Protein AF-A0AAV1KFM1-F1 (afdb_monomer_lite)

Sequence (78 aa):
MATQCAGCRQKITSREYLTCALCNKTYDIDCAVVSIQRYLNIMSPTRKKKWKCPACLSKAPKGNNSNKPVCSHENEEI

pLDDT: mean 83.63, std 15.88, range [47.97, 95.75]

Structure (mmCIF, N/CA/C/O backbone):
data_AF-A0AAV1KFM1-F1
#
_entry.id   AF-A0AAV1KFM1-F1
#
loop_
_atom_site.group_PDB
_atom_site.id
_atom_site.type_symbol
_atom_site.label_atom_id
_atom_site.label_alt_id
_atom_site.label_comp_id
_atom_site.label_asym_id
_atom_site.label_entity_id
_atom_site.label_seq_id
_atom_site.pdbx_PDB_ins_code
_atom_site.Cartn_x
_atom_site.Cartn_y
_atom_site.Cartn_z
_atom_site.occupancy
_atom_site.B_iso_or_equiv
_atom_site.auth_seq_id
_atom_site.auth_comp_id
_atom_site.auth_asym_id
_atom_site.auth_atom_id
_atom_site.pdbx_PDB_model_num
ATOM 1 N N . MET A 1 1 ? -15.104 7.719 5.266 1.00 51.91 1 MET A N 1
ATOM 2 C CA . MET A 1 1 ? -15.355 6.624 4.303 1.00 51.91 1 MET A CA 1
ATOM 3 C C . MET A 1 1 ? -14.430 5.465 4.622 1.00 51.91 1 MET A C 1
ATOM 5 O O . MET A 1 1 ? -13.278 5.705 4.951 1.00 51.91 1 MET A O 1
ATOM 9 N N . ALA A 1 2 ? -14.942 4.238 4.605 1.00 63.75 2 ALA A N 1
ATOM 10 C CA . ALA A 1 2 ? -14.158 3.037 4.863 1.00 63.75 2 ALA A CA 1
ATOM 11 C C . ALA A 1 2 ? -13.510 2.555 3.560 1.00 63.75 2 ALA A C 1
ATOM 13 O O . ALA A 1 2 ? -14.224 2.295 2.595 1.00 63.75 2 ALA A O 1
ATOM 14 N N . THR A 1 3 ? -12.186 2.433 3.520 1.00 85.94 3 THR A N 1
ATOM 15 C CA . THR A 1 3 ? -11.497 1.906 2.337 1.00 85.94 3 THR A CA 1
ATOM 16 C C . THR A 1 3 ? -11.556 0.383 2.362 1.00 85.94 3 THR A C 1
ATOM 18 O O . THR A 1 3 ? -11.185 -0.233 3.357 1.00 85.94 3 THR A O 1
ATOM 21 N N . GLN A 1 4 ? -12.036 -0.243 1.289 1.00 94.88 4 GLN A N 1
ATOM 22 C CA . GLN A 1 4 ? -12.089 -1.701 1.175 1.00 94.88 4 GLN A CA 1
ATOM 23 C C . GLN A 1 4 ? -10.824 -2.231 0.491 1.00 94.88 4 GLN A C 1
ATOM 25 O O . GLN A 1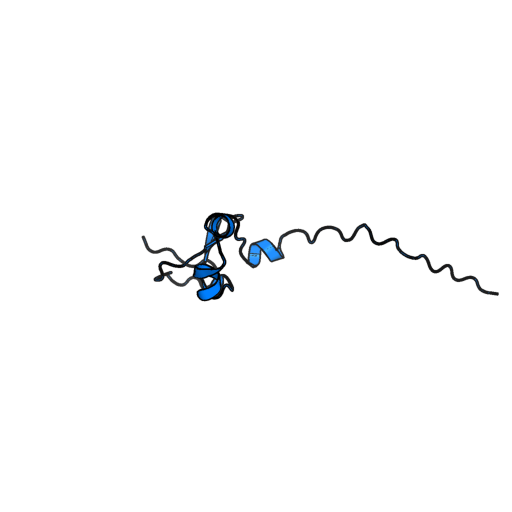 4 ? -10.390 -1.691 -0.528 1.00 94.88 4 GLN A O 1
ATOM 30 N N . CYS A 1 5 ? -10.247 -3.305 1.029 1.00 95.38 5 CYS A N 1
ATOM 31 C CA . CYS A 1 5 ? -9.109 -3.985 0.429 1.00 95.38 5 CYS A CA 1
ATOM 32 C C . CYS A 1 5 ? -9.542 -4.698 -0.856 1.00 95.38 5 CYS A C 1
ATOM 34 O O . CYS A 1 5 ? -10.457 -5.518 -0.851 1.00 95.38 5 CYS A O 1
ATOM 36 N N . ALA A 1 6 ? -8.856 -4.443 -1.965 1.00 94.81 6 ALA A N 1
ATOM 37 C CA . ALA A 1 6 ? -9.145 -5.098 -3.235 1.00 94.81 6 ALA A CA 1
ATOM 38 C C . ALA A 1 6 ? -8.718 -6.577 -3.291 1.00 94.81 6 ALA A C 1
ATOM 40 O O . ALA A 1 6 ? -9.167 -7.291 -4.185 1.00 94.81 6 ALA A O 1
ATOM 41 N N . GLY A 1 7 ? -7.856 -7.025 -2.369 1.00 92.19 7 GLY A N 1
ATOM 42 C CA . GLY A 1 7 ? -7.412 -8.418 -2.261 1.00 92.19 7 GLY A CA 1
ATOM 43 C C . GLY A 1 7 ? -8.439 -9.299 -1.550 1.00 92.19 7 GLY A C 1
ATOM 44 O O . GLY A 1 7 ? -9.039 -10.175 -2.167 1.00 92.19 7 GLY A O 1
ATOM 45 N N . CYS A 1 8 ? -8.677 -9.038 -0.263 1.00 94.19 8 CYS A N 1
ATOM 46 C CA . CYS A 1 8 ? -9.575 -9.844 0.572 1.00 94.19 8 CYS A CA 1
ATOM 47 C C . CYS A 1 8 ? -11.022 -9.328 0.638 1.00 94.19 8 CYS A C 1
ATOM 49 O O . CYS A 1 8 ? -11.867 -9.982 1.239 1.00 94.19 8 CYS A O 1
ATOM 51 N N . ARG A 1 9 ? -11.327 -8.162 0.045 1.00 94.62 9 ARG A N 1
ATOM 52 C CA . ARG A 1 9 ? -12.640 -7.481 0.115 1.00 94.62 9 ARG A CA 1
ATOM 53 C C . ARG A 1 9 ? -13.084 -7.093 1.527 1.00 94.62 9 ARG A C 1
ATOM 55 O O . ARG A 1 9 ? -14.204 -6.626 1.700 1.00 94.62 9 ARG A O 1
ATOM 62 N N . GLN A 1 10 ? -12.212 -7.225 2.522 1.00 94.06 10 GLN A N 1
ATOM 63 C CA . GLN A 1 10 ? -12.476 -6.752 3.874 1.00 94.06 10 GLN A CA 1
ATOM 64 C C . GLN A 1 10 ? -12.217 -5.249 3.978 1.00 94.06 10 GLN A C 1
ATOM 66 O O . GLN A 1 10 ? -11.489 -4.649 3.181 1.00 94.06 10 GLN A O 1
ATOM 71 N N . LYS A 1 11 ? -12.835 -4.630 4.978 1.00 94.50 11 LYS A N 1
ATOM 72 C CA . LYS A 1 11 ? -12.616 -3.226 5.312 1.00 94.50 11 LYS A CA 1
ATOM 73 C C . LYS A 1 11 ? -11.212 -3.045 5.890 1.00 94.50 11 LYS A C 1
ATOM 75 O O . LYS A 1 11 ? -10.849 -3.733 6.836 1.00 94.50 11 LYS A O 1
ATOM 80 N N . ILE A 1 12 ? -10.461 -2.087 5.355 1.00 93.12 12 ILE A N 1
ATOM 81 C CA . ILE A 1 12 ? -9.170 -1.675 5.903 1.00 93.12 12 ILE A CA 1
ATOM 82 C C . ILE A 1 12 ? -9.452 -0.808 7.129 1.00 93.12 12 ILE A C 1
ATOM 84 O O . ILE A 1 12 ? -10.053 0.266 7.026 1.00 93.12 12 ILE A O 1
ATOM 88 N N . THR A 1 13 ? -9.053 -1.301 8.296 1.00 90.06 13 THR A N 1
ATOM 89 C CA . THR A 1 13 ? -9.123 -0.572 9.570 1.00 90.06 13 THR A CA 1
ATOM 90 C C . THR A 1 13 ? -7.785 0.060 9.944 1.00 90.06 13 THR A C 1
ATOM 92 O O . THR A 1 13 ? -7.758 1.018 10.714 1.00 90.06 13 THR A O 1
ATOM 95 N N . SER A 1 14 ? -6.692 -0.455 9.383 1.00 86.38 14 SER A N 1
ATOM 96 C CA . SER A 1 14 ? -5.324 -0.002 9.628 1.00 86.38 14 SER A CA 1
ATOM 97 C C . SER A 1 14 ? -4.996 1.275 8.849 1.00 86.38 14 SER A C 1
ATOM 99 O O . SER A 1 14 ? -5.578 1.561 7.799 1.00 86.38 14 SER A O 1
ATOM 101 N N . ARG A 1 15 ? -4.050 2.072 9.360 1.00 87.81 15 ARG A N 1
ATOM 102 C CA . ARG A 1 15 ? -3.556 3.276 8.659 1.00 87.81 15 ARG A CA 1
ATOM 103 C C . ARG A 1 15 ? -2.534 2.924 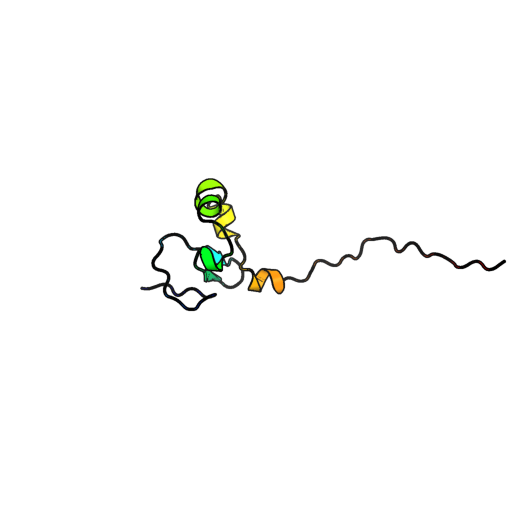7.583 1.00 87.81 15 ARG A C 1
ATOM 105 O O . ARG A 1 15 ? -2.266 3.715 6.682 1.00 87.81 15 ARG A O 1
ATOM 112 N N . GLU A 1 16 ? -1.959 1.744 7.697 1.00 91.62 16 GLU A N 1
ATOM 113 C CA . GLU A 1 16 ? -1.001 1.165 6.794 1.00 91.62 16 GLU A CA 1
ATOM 114 C C . GLU A 1 16 ? -1.755 0.432 5.694 1.00 91.62 16 GLU A C 1
ATOM 116 O O . GLU A 1 16 ? -2.466 -0.540 5.922 1.00 91.62 16 GLU A O 1
ATOM 121 N N . TYR A 1 17 ? -1.615 0.944 4.482 1.00 94.06 17 TYR A N 1
ATOM 122 C CA . TYR A 1 17 ? -2.158 0.351 3.275 1.00 94.06 17 TYR A CA 1
ATOM 123 C C . TYR A 1 17 ? -1.296 0.786 2.095 1.00 94.06 17 TYR A C 1
ATOM 125 O O . TYR A 1 17 ? -0.511 1.738 2.177 1.00 94.06 17 TYR A O 1
ATOM 133 N N . LEU A 1 18 ? -1.441 0.092 0.974 1.00 95.12 18 LEU A N 1
ATOM 134 C CA . LEU A 1 18 ? -0.758 0.434 -0.265 1.00 95.12 18 LEU A CA 1
ATOM 135 C C . LEU A 1 18 ? -1.761 0.572 -1.403 1.00 95.12 18 LEU A C 1
ATOM 137 O O . LEU A 1 18 ? -2.662 -0.248 -1.576 1.00 95.12 18 LEU A O 1
ATOM 141 N N . THR A 1 19 ? -1.574 1.610 -2.211 1.00 95.69 19 THR A N 1
ATOM 142 C CA . THR A 1 19 ? -2.350 1.829 -3.432 1.00 95.69 19 THR A CA 1
ATOM 143 C C . THR A 1 19 ? -1.504 1.423 -4.623 1.00 95.69 19 THR A C 1
ATOM 145 O O . THR A 1 19 ? -0.371 1.877 -4.777 1.00 95.69 19 THR A O 1
ATOM 148 N N . CYS A 1 20 ? -2.041 0.547 -5.467 1.00 95.75 20 CYS A N 1
ATOM 149 C CA . CYS A 1 20 ? -1.340 0.102 -6.662 1.00 95.75 20 CYS A CA 1
ATOM 150 C C . CYS A 1 20 ? -1.232 1.246 -7.673 1.00 95.75 20 CYS A C 1
ATOM 152 O O . CYS A 1 20 ? -2.250 1.755 -8.128 1.00 95.75 20 CYS A O 1
ATOM 154 N N . ALA A 1 21 ? -0.016 1.567 -8.109 1.00 95.56 21 ALA A N 1
ATOM 155 C CA . ALA A 1 21 ? 0.258 2.614 -9.092 1.00 95.56 21 ALA A CA 1
ATOM 156 C C . ALA A 1 21 ? -0.288 2.324 -10.505 1.00 95.56 21 ALA A C 1
ATOM 158 O O . ALA A 1 21 ? -0.247 3.196 -11.365 1.00 95.56 21 ALA A O 1
ATOM 159 N N . LEU A 1 22 ? -0.736 1.091 -10.775 1.00 94.81 22 LEU A N 1
ATOM 160 C CA . LEU A 1 22 ? -1.244 0.680 -12.089 1.00 94.81 22 LEU A CA 1
ATOM 161 C C . LEU A 1 22 ? -2.769 0.603 -12.143 1.00 94.81 22 LEU A C 1
ATOM 163 O O . LEU A 1 22 ? -3.371 1.102 -13.083 1.00 94.81 22 LEU A O 1
ATOM 167 N N . CYS A 1 23 ? -3.401 -0.043 -11.161 1.00 94.62 23 CYS A N 1
ATOM 168 C CA . CYS A 1 23 ? -4.860 -0.203 -11.143 1.00 94.62 23 CYS A CA 1
ATOM 169 C C . CYS A 1 23 ? -5.572 0.719 -10.150 1.00 94.62 23 CYS A C 1
ATOM 171 O O . CYS A 1 23 ? -6.791 0.631 -10.033 1.00 94.62 23 CYS A O 1
ATOM 173 N N . ASN A 1 24 ? -4.832 1.547 -9.406 1.00 94.75 24 ASN A N 1
ATOM 174 C CA . ASN A 1 24 ? -5.335 2.482 -8.392 1.00 94.75 24 ASN A CA 1
ATOM 175 C C . ASN A 1 24 ? -6.182 1.841 -7.278 1.00 94.75 24 ASN A C 1
ATOM 177 O O . ASN A 1 24 ? -6.840 2.536 -6.511 1.00 94.75 24 ASN A O 1
ATOM 181 N N . LYS A 1 25 ? -6.148 0.509 -7.156 1.00 95.06 25 LYS A N 1
ATOM 182 C CA . LYS A 1 25 ? -6.821 -0.233 -6.088 1.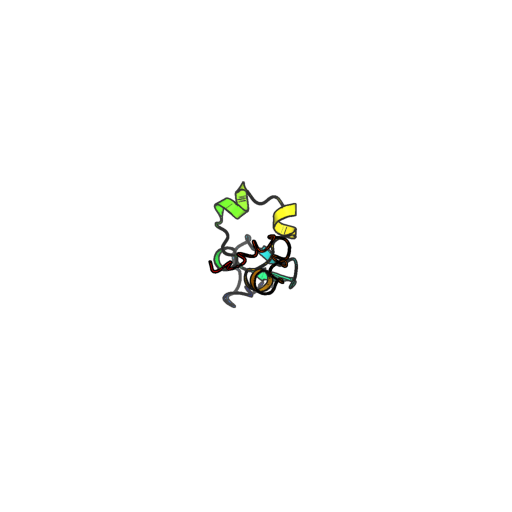00 95.06 25 LYS A CA 1
ATOM 183 C C . LYS A 1 25 ? -5.993 -0.204 -4.806 1.00 95.06 25 LYS A C 1
ATOM 185 O O . LYS A 1 25 ? -4.764 -0.318 -4.865 1.00 95.06 25 LYS A O 1
ATOM 190 N N . THR A 1 26 ? -6.676 -0.119 -3.669 1.00 95.25 26 THR A N 1
ATOM 191 C CA . THR A 1 26 ? -6.061 -0.127 -2.336 1.00 95.25 26 THR A CA 1
ATOM 192 C C . THR A 1 26 ? -6.017 -1.534 -1.757 1.00 95.25 26 THR A C 1
ATOM 194 O O . THR A 1 26 ? -6.959 -2.313 -1.912 1.00 95.25 26 THR A O 1
ATOM 197 N N . TYR A 1 27 ? -4.921 -1.857 -1.084 1.00 95.19 27 TYR A N 1
ATOM 198 C CA . TYR A 1 27 ? -4.677 -3.146 -0.458 1.00 95.19 27 TYR A CA 1
ATOM 199 C C . TYR A 1 27 ? -4.222 -2.930 0.977 1.00 95.19 27 TYR A C 1
ATOM 201 O O . TYR A 1 27 ? -3.400 -2.053 1.251 1.00 95.19 27 TYR A O 1
ATOM 209 N N . ASP A 1 28 ? -4.756 -3.756 1.868 1.00 94.44 28 ASP A N 1
ATOM 210 C CA . ASP A 1 28 ? -4.196 -3.932 3.201 1.00 94.44 28 ASP A CA 1
ATOM 211 C C . ASP A 1 28 ? -2.755 -4.471 3.107 1.00 94.44 28 ASP A C 1
ATOM 213 O O . ASP A 1 28 ? -2.396 -5.099 2.104 1.00 94.44 28 ASP A O 1
ATOM 217 N N . ILE A 1 29 ? -1.929 -4.221 4.124 1.00 93.75 29 ILE A N 1
ATOM 218 C CA . ILE A 1 29 ? -0.528 -4.661 4.174 1.00 93.75 29 ILE A CA 1
ATOM 219 C C . ILE A 1 29 ? -0.410 -6.182 4.032 1.00 93.75 29 ILE A C 1
ATOM 221 O O . ILE A 1 29 ? 0.422 -6.645 3.244 1.00 93.75 29 ILE A O 1
ATOM 225 N N . ASP A 1 30 ? -1.295 -6.945 4.679 1.00 91.38 30 ASP A N 1
ATOM 226 C CA . ASP A 1 30 ? -1.313 -8.408 4.576 1.00 91.38 30 ASP A CA 1
ATOM 227 C C . ASP A 1 30 ? -1.602 -8.865 3.137 1.00 91.38 30 ASP A C 1
ATOM 229 O O . ASP A 1 30 ? -0.911 -9.717 2.575 1.00 91.38 30 ASP A O 1
ATOM 233 N N . CYS A 1 31 ? -2.563 -8.217 2.472 1.00 93.88 31 CYS A N 1
ATOM 234 C CA . CYS A 1 31 ? -2.897 -8.498 1.070 1.00 93.88 31 CYS A CA 1
ATOM 235 C C . CYS A 1 31 ? -1.857 -7.969 0.071 1.00 93.88 31 CYS A C 1
ATOM 237 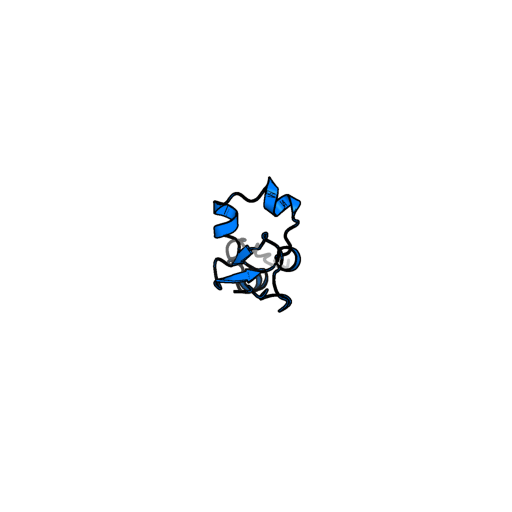O O . CYS A 1 31 ? -1.804 -8.425 -1.074 1.00 93.88 31 CYS A O 1
ATOM 239 N N . ALA A 1 32 ? -1.054 -6.985 0.470 1.00 92.56 32 ALA A N 1
ATOM 240 C CA . ALA A 1 32 ? 0.018 -6.433 -0.343 1.00 92.56 32 ALA A CA 1
ATOM 241 C C . ALA A 1 32 ? 1.270 -7.327 -0.358 1.00 92.56 32 ALA A C 1
ATOM 243 O O . ALA A 1 32 ? 2.175 -7.065 -1.154 1.00 92.56 32 ALA A O 1
ATOM 244 N N . VAL A 1 33 ? 1.318 -8.376 0.478 1.00 90.38 33 VAL A N 1
ATOM 245 C CA . VAL A 1 33 ? 2.475 -9.275 0.652 1.00 90.38 33 VAL A CA 1
ATOM 246 C C . VAL A 1 33 ? 3.731 -8.486 1.056 1.00 90.38 33 VAL A C 1
ATOM 248 O O . VAL A 1 33 ? 4.849 -8.719 0.592 1.00 90.38 33 VAL A O 1
ATOM 251 N N . VAL A 1 34 ? 3.538 -7.482 1.911 1.00 91.44 34 VAL A N 1
ATOM 252 C CA . VAL A 1 34 ? 4.603 -6.651 2.475 1.00 91.44 34 VAL A CA 1
ATOM 253 C C . VAL A 1 34 ? 4.513 -6.789 3.984 1.00 91.44 34 VAL A C 1
ATOM 255 O O . VAL A 1 34 ? 3.449 -6.603 4.548 1.00 91.44 34 VAL A O 1
ATOM 258 N N . SER A 1 35 ? 5.614 -7.096 4.666 1.00 92.88 35 SER A N 1
ATOM 259 C CA . SER A 1 35 ? 5.603 -7.074 6.130 1.00 92.88 35 SER A CA 1
ATOM 260 C C . SER A 1 35 ? 5.501 -5.637 6.644 1.00 92.88 35 SER A C 1
ATOM 262 O O . SER A 1 35 ? 6.071 -4.713 6.054 1.00 92.88 35 SER A O 1
ATOM 264 N N . ILE A 1 36 ? 4.843 -5.442 7.789 1.00 92.06 36 ILE A N 1
ATOM 265 C CA . ILE A 1 36 ? 4.713 -4.118 8.416 1.00 92.06 36 ILE A CA 1
ATOM 266 C C . ILE A 1 36 ? 6.080 -3.446 8.638 1.00 92.06 36 ILE A C 1
ATOM 268 O O . ILE A 1 36 ? 6.259 -2.269 8.335 1.00 92.06 36 ILE A O 1
ATOM 272 N N . GLN A 1 37 ? 7.094 -4.225 9.030 1.00 93.81 37 GLN A N 1
ATOM 273 C CA . GLN A 1 37 ? 8.477 -3.763 9.192 1.00 93.81 37 GLN A CA 1
ATOM 274 C C . GLN A 1 37 ? 9.059 -3.211 7.884 1.00 93.81 37 GLN A C 1
ATOM 276 O O . GLN A 1 37 ? 9.695 -2.160 7.869 1.00 93.81 37 GLN A O 1
ATOM 281 N N . ARG A 1 38 ? 8.803 -3.876 6.751 1.00 92.69 38 ARG A N 1
ATOM 282 C CA . ARG A 1 38 ? 9.248 -3.400 5.436 1.00 92.69 38 ARG A CA 1
ATOM 283 C C . ARG A 1 38 ? 8.497 -2.137 5.015 1.00 92.69 38 ARG A C 1
ATOM 285 O O . ARG A 1 38 ? 9.107 -1.235 4.438 1.00 92.69 38 ARG A O 1
ATOM 292 N N . TYR A 1 39 ? 7.201 -2.055 5.312 1.00 93.38 39 TYR A N 1
ATOM 293 C CA . TYR A 1 39 ? 6.388 -0.872 5.033 1.00 93.38 39 TYR A CA 1
ATOM 294 C C . TYR A 1 39 ? 6.865 0.363 5.813 1.00 93.38 39 TYR A C 1
ATOM 296 O O . TYR A 1 39 ? 6.909 1.461 5.249 1.00 93.38 39 TYR A O 1
ATOM 304 N N . LEU A 1 40 ? 7.223 0.194 7.088 1.00 92.38 40 LEU A N 1
ATOM 305 C CA . LEU A 1 40 ? 7.650 1.287 7.962 1.00 92.38 40 LEU A CA 1
ATOM 306 C C . LEU A 1 40 ? 9.114 1.682 7.729 1.00 92.38 40 LEU A C 1
ATOM 308 O O . LEU A 1 40 ? 9.392 2.863 7.544 1.00 92.38 40 LEU A O 1
ATOM 312 N N . ASN A 1 41 ? 10.027 0.709 7.662 1.00 93.56 41 ASN A N 1
ATOM 313 C CA . ASN A 1 41 ? 11.467 0.983 7.731 1.00 93.56 41 ASN A CA 1
ATOM 314 C C . ASN A 1 41 ? 12.165 1.033 6.363 1.00 93.56 41 ASN A C 1
ATOM 316 O O . ASN A 1 41 ? 13.205 1.668 6.226 1.00 93.56 41 ASN A O 1
ATOM 320 N N . ILE A 1 42 ? 11.626 0.359 5.339 1.00 91.94 42 ILE A N 1
ATOM 321 C CA . ILE A 1 42 ? 12.332 0.163 4.056 1.00 91.94 42 ILE A CA 1
ATOM 322 C C . ILE A 1 42 ? 11.667 0.919 2.902 1.00 91.94 42 ILE A C 1
ATOM 324 O O . ILE A 1 42 ? 12.329 1.366 1.958 1.00 91.94 42 ILE A O 1
ATOM 328 N N . MET A 1 43 ? 10.340 1.041 2.923 1.00 92.62 43 MET A N 1
ATOM 329 C CA . 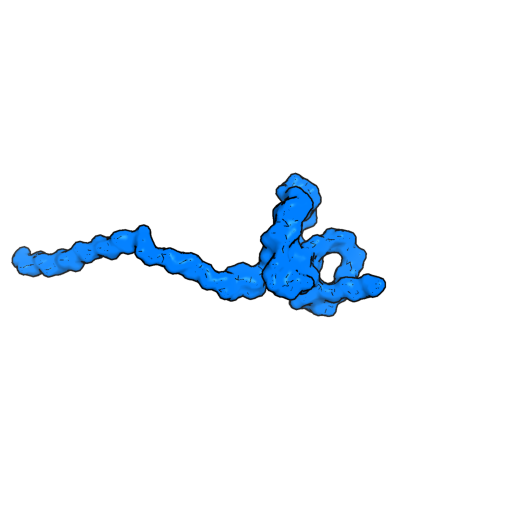MET A 1 43 ? 9.613 1.728 1.863 1.00 92.62 43 MET A CA 1
ATOM 330 C C . MET A 1 43 ? 9.585 3.237 2.099 1.00 92.62 43 MET A C 1
ATOM 332 O O . MET A 1 43 ? 8.781 3.750 2.871 1.00 92.62 43 MET A O 1
ATOM 336 N N . SER A 1 44 ? 10.400 3.970 1.342 1.00 94.00 44 SER A N 1
ATOM 337 C CA . SER A 1 44 ? 10.271 5.425 1.259 1.00 94.00 44 SER A CA 1
ATOM 338 C C . SER A 1 44 ? 8.926 5.834 0.630 1.00 94.00 44 SER A C 1
ATOM 340 O O . SER A 1 44 ? 8.340 5.054 -0.134 1.00 94.00 44 SER A O 1
ATOM 342 N N . PRO A 1 45 ? 8.435 7.065 0.868 1.00 92.62 45 PRO A N 1
ATOM 343 C CA . PRO A 1 45 ? 7.182 7.553 0.281 1.00 92.62 45 PRO A CA 1
ATOM 344 C C . PRO A 1 45 ? 7.127 7.387 -1.244 1.00 92.62 45 PRO A C 1
ATOM 346 O O . PRO A 1 45 ? 6.110 6.978 -1.803 1.00 92.62 45 PRO A O 1
ATOM 349 N N . THR A 1 46 ? 8.250 7.612 -1.928 1.00 94.06 46 THR A N 1
ATOM 350 C CA . THR A 1 46 ? 8.375 7.427 -3.380 1.00 94.06 46 THR A CA 1
ATOM 351 C C . THR A 1 46 ? 8.225 5.964 -3.795 1.00 94.06 46 THR A C 1
ATOM 353 O O . THR A 1 46 ? 7.601 5.675 -4.815 1.00 94.06 46 THR A O 1
ATOM 356 N N . ARG A 1 47 ? 8.760 5.020 -3.008 1.00 93.31 47 ARG A N 1
ATOM 357 C CA . ARG A 1 47 ? 8.590 3.580 -3.258 1.00 93.31 47 ARG A CA 1
ATOM 358 C C . ARG A 1 47 ? 7.150 3.137 -3.007 1.00 93.31 47 ARG A C 1
ATOM 360 O O . ARG A 1 47 ? 6.636 2.354 -3.797 1.00 93.31 47 ARG A O 1
ATOM 367 N N . LYS A 1 48 ? 6.485 3.678 -1.977 1.00 93.81 48 LYS A N 1
ATOM 368 C CA . LYS A 1 48 ? 5.054 3.429 -1.711 1.00 93.81 48 LYS A CA 1
ATOM 369 C C . LYS A 1 48 ? 4.188 3.875 -2.890 1.00 93.81 48 LYS A C 1
ATOM 371 O O . LYS A 1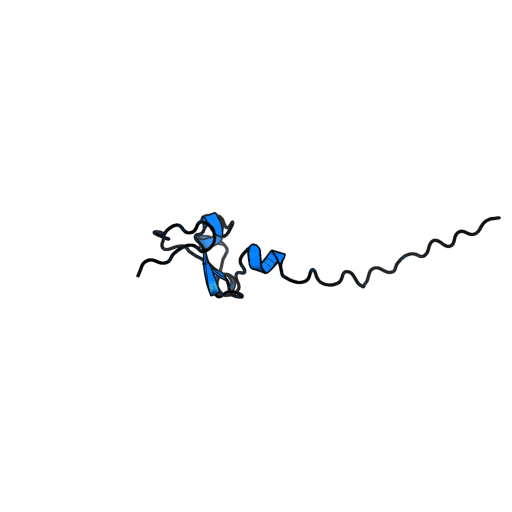 48 ? 3.383 3.090 -3.371 1.00 93.81 48 LYS A O 1
ATOM 376 N N . LYS A 1 49 ? 4.437 5.071 -3.437 1.00 93.25 49 LYS A N 1
ATOM 377 C CA . LYS A 1 49 ? 3.721 5.597 -4.618 1.00 93.25 49 LYS A CA 1
ATOM 378 C C . LYS A 1 49 ? 3.935 4.787 -5.900 1.00 93.25 49 LYS A C 1
ATOM 380 O O . LYS A 1 49 ? 3.085 4.820 -6.777 1.00 93.25 49 LYS A O 1
ATOM 385 N N . LYS A 1 50 ? 5.067 4.088 -6.032 1.00 94.94 50 LYS A N 1
ATOM 386 C CA . LYS A 1 50 ? 5.396 3.252 -7.201 1.00 94.94 50 LYS A CA 1
ATOM 387 C C . LYS A 1 50 ? 5.035 1.776 -7.008 1.00 94.94 50 LYS A C 1
ATOM 389 O O . LYS A 1 50 ? 5.303 0.972 -7.902 1.00 94.94 50 LYS A O 1
ATOM 394 N N . TRP A 1 51 ? 4.481 1.404 -5.854 1.00 95.25 51 TRP A N 1
ATOM 395 C CA . TRP A 1 51 ? 4.153 0.017 -5.554 1.00 95.25 51 TRP A CA 1
ATOM 396 C C . TRP A 1 51 ? 3.089 -0.515 -6.519 1.00 95.25 51 TRP A C 1
ATOM 398 O O . TRP A 1 51 ? 2.148 0.183 -6.894 1.00 95.25 51 TRP A O 1
ATOM 408 N N . LYS A 1 52 ? 3.251 -1.770 -6.937 1.00 95.62 52 LYS A N 1
ATOM 409 C CA . LYS A 1 52 ? 2.357 -2.463 -7.866 1.00 95.62 52 LYS A CA 1
ATOM 410 C C . LYS A 1 52 ? 1.827 -3.707 -7.169 1.00 95.62 52 LYS A C 1
ATOM 412 O O . LYS A 1 52 ? 2.610 -4.455 -6.591 1.00 95.62 52 LYS A O 1
ATOM 417 N N . CYS A 1 53 ? 0.519 -3.940 -7.240 1.00 94.62 53 CYS A N 1
ATOM 418 C CA . CYS A 1 53 ? -0.075 -5.118 -6.619 1.00 94.62 53 CYS A CA 1
ATOM 419 C C . CYS A 1 53 ? 0.332 -6.413 -7.346 1.00 94.62 53 CYS A C 1
ATOM 421 O O . CYS A 1 53 ? 0.617 -6.371 -8.551 1.00 94.62 53 CYS A O 1
ATOM 423 N N . PRO A 1 54 ? 0.290 -7.573 -6.663 1.00 91.25 54 PRO A N 1
ATOM 424 C CA . PRO A 1 54 ? 0.648 -8.863 -7.256 1.00 91.25 54 PRO A CA 1
ATOM 425 C C . PRO A 1 54 ? -0.122 -9.176 -8.544 1.00 91.25 54 PRO A C 1
ATOM 427 O O . PRO A 1 54 ? 0.459 -9.658 -9.509 1.00 91.25 54 PRO A O 1
ATOM 430 N N . ALA A 1 55 ? -1.408 -8.815 -8.603 1.00 91.06 55 ALA A N 1
ATOM 431 C CA . ALA A 1 55 ? -2.252 -9.026 -9.780 1.00 91.06 55 ALA A CA 1
ATOM 432 C C . ALA A 1 55 ? -1.854 -8.168 -10.994 1.00 91.06 55 ALA A C 1
ATOM 434 O O . ALA A 1 55 ? -2.092 -8.559 -12.132 1.00 91.06 55 ALA A O 1
ATOM 435 N N . CYS A 1 56 ? -1.283 -6.980 -10.777 1.00 92.38 56 CYS A N 1
ATOM 436 C CA . CYS A 1 56 ? -0.753 -6.161 -11.867 1.00 92.38 56 CYS A CA 1
ATOM 437 C C . CYS A 1 56 ? 0.651 -6.611 -12.270 1.00 92.38 56 CYS A C 1
ATOM 439 O O . CYS A 1 56 ? 0.982 -6.573 -13.449 1.00 92.38 56 CYS A O 1
ATOM 441 N N . LEU A 1 57 ? 1.465 -7.049 -11.306 1.00 89.50 57 LEU A N 1
ATOM 442 C CA . LEU A 1 57 ? 2.791 -7.603 -11.576 1.00 89.50 57 LEU A CA 1
ATOM 443 C C . LEU A 1 57 ? 2.712 -8.907 -12.375 1.00 89.50 57 LEU A C 1
ATOM 445 O O . LEU A 1 57 ? 3.498 -9.087 -13.296 1.00 89.50 57 LEU A O 1
ATOM 449 N N . SER A 1 58 ? 1.744 -9.779 -12.083 1.00 87.69 58 SER A N 1
ATOM 450 C CA . SER A 1 58 ? 1.559 -11.036 -12.819 1.00 87.69 58 SER A CA 1
ATOM 451 C C . SER A 1 58 ? 1.082 -10.838 -14.260 1.00 87.69 58 SER A C 1
ATOM 453 O O . SER A 1 58 ? 1.377 -11.667 -15.115 1.00 87.69 58 SER A O 1
ATOM 455 N N . LYS A 1 59 ? 0.366 -9.739 -14.531 1.00 84.81 59 LYS A N 1
ATOM 456 C CA . LYS A 1 59 ? -0.103 -9.350 -15.871 1.00 84.81 59 LYS A CA 1
ATOM 457 C C . LYS A 1 59 ? 0.918 -8.546 -16.666 1.00 84.81 59 LYS A C 1
ATOM 459 O O . LYS A 1 59 ? 0.710 -8.331 -17.857 1.00 84.81 59 LYS A O 1
ATOM 464 N N . ALA A 1 60 ? 1.973 -8.047 -16.022 1.00 78.31 60 ALA A N 1
ATOM 465 C CA . ALA A 1 60 ? 3.011 -7.328 -16.737 1.00 78.31 60 ALA A CA 1
ATOM 466 C C . ALA A 1 60 ? 3.664 -8.296 -17.740 1.00 78.31 60 ALA A C 1
ATOM 468 O O . ALA A 1 60 ? 3.999 -9.418 -17.346 1.00 78.31 60 ALA A O 1
ATOM 469 N N . PRO A 1 61 ? 3.838 -7.900 -19.015 1.00 72.06 61 PRO A N 1
ATOM 470 C CA . PRO A 1 61 ? 4.536 -8.735 -19.979 1.00 72.06 61 PRO A CA 1
ATOM 471 C C . PRO A 1 61 ? 5.912 -9.062 -19.401 1.00 72.06 61 PRO A C 1
ATOM 473 O O . PRO A 1 61 ? 6.674 -8.163 -19.033 1.00 72.06 61 PRO A O 1
ATOM 476 N N . LYS A 1 62 ? 6.198 -10.359 -19.248 1.00 66.69 62 LYS A N 1
ATOM 477 C CA . LYS A 1 62 ? 7.524 -10.828 -18.852 1.00 66.69 62 LYS A CA 1
ATOM 478 C C . LYS A 1 62 ? 8.450 -10.392 -19.977 1.00 66.69 62 LYS A C 1
ATOM 480 O O . LYS A 1 62 ? 8.333 -10.923 -21.077 1.00 66.69 62 LYS A O 1
ATOM 485 N N . GLY A 1 63 ? 9.256 -9.362 -19.716 1.00 58.22 63 GLY A N 1
ATOM 486 C CA . GLY A 1 63 ? 10.130 -8.752 -20.710 1.00 58.22 63 GLY A CA 1
ATOM 487 C C . GLY A 1 63 ? 10.841 -9.832 -21.512 1.00 58.22 63 GLY A C 1
ATOM 488 O O . GLY A 1 63 ? 11.385 -10.777 -20.938 1.00 58.22 63 GLY A O 1
ATOM 489 N N . ASN A 1 64 ? 10.729 -9.715 -22.829 1.00 47.97 64 ASN A N 1
ATOM 490 C CA . ASN A 1 64 ? 11.173 -10.691 -23.805 1.00 47.97 64 ASN A CA 1
ATOM 491 C C . ASN A 1 64 ? 12.602 -11.121 -23.459 1.00 47.97 64 ASN A C 1
ATOM 493 O O . ASN A 1 64 ? 13.511 -10.293 -23.434 1.00 47.97 64 ASN A O 1
ATOM 497 N N . ASN A 1 65 ? 12.820 -12.414 -23.219 1.00 52.72 65 ASN A N 1
ATOM 498 C CA . ASN A 1 65 ? 14.159 -12.978 -23.046 1.00 52.72 65 ASN A CA 1
ATOM 499 C C . ASN A 1 65 ? 14.876 -13.089 -24.414 1.00 52.72 65 ASN A C 1
ATOM 501 O O . ASN A 1 65 ? 15.513 -14.093 -24.707 1.00 52.72 65 ASN A O 1
ATOM 505 N N . SER A 1 66 ? 14.718 -12.088 -25.290 1.00 57.28 66 SER A N 1
ATOM 506 C CA . SER A 1 66 ? 15.135 -12.102 -26.702 1.00 57.28 66 SER A CA 1
ATOM 507 C C . SER A 1 66 ? 16.623 -11.815 -26.916 1.00 57.28 66 SER A C 1
ATOM 509 O O . SER A 1 66 ? 17.014 -11.479 -28.024 1.00 57.28 66 SER A O 1
ATOM 511 N N . ASN A 1 67 ? 17.469 -11.946 -25.893 1.00 57.09 67 ASN A N 1
ATOM 512 C CA . ASN A 1 67 ? 18.914 -11.803 -26.073 1.00 57.09 67 ASN A CA 1
ATOM 513 C C . ASN A 1 67 ? 19.705 -12.816 -25.243 1.00 57.09 67 ASN A C 1
ATOM 515 O O . ASN A 1 67 ? 20.609 -12.462 -24.489 1.00 57.09 67 ASN A O 1
ATOM 519 N N . LYS A 1 68 ? 19.356 -14.097 -25.376 1.00 57.72 68 LYS A N 1
ATOM 520 C CA . LYS A 1 68 ? 20.369 -15.145 -25.257 1.00 57.72 68 LYS A CA 1
ATOM 521 C C . LYS A 1 68 ? 20.675 -15.627 -26.673 1.00 57.72 68 LYS A C 1
ATOM 523 O O . LYS A 1 68 ? 19.727 -16.032 -27.347 1.00 57.72 68 LYS A O 1
ATOM 528 N N . PRO A 1 69 ? 21.931 -15.561 -27.147 1.00 59.12 69 PRO A N 1
ATOM 529 C CA . PRO A 1 69 ? 22.289 -16.243 -28.377 1.00 59.12 69 PRO A CA 1
ATOM 530 C C . PRO A 1 69 ? 21.972 -17.723 -28.168 1.00 59.12 69 PRO A C 1
ATOM 532 O O . PRO A 1 69 ? 22.413 -18.338 -27.196 1.00 59.12 69 PRO A O 1
ATOM 535 N N . VAL A 1 70 ? 21.117 -18.261 -29.030 1.00 62.31 70 VAL A N 1
ATOM 536 C CA . VAL A 1 70 ? 20.913 -19.699 -29.132 1.00 62.31 70 VAL A CA 1
ATOM 537 C C . VAL A 1 70 ? 22.247 -20.237 -29.631 1.00 62.31 70 VAL A C 1
ATOM 539 O O . VAL A 1 70 ? 22.629 -19.941 -30.758 1.00 62.31 70 VAL A O 1
ATOM 542 N N . CYS A 1 71 ? 22.997 -20.952 -28.792 1.00 54.31 71 CYS A N 1
ATOM 543 C CA . CYS A 1 71 ? 24.086 -21.775 -29.298 1.00 54.31 71 CYS A CA 1
ATOM 544 C C . CYS A 1 71 ? 23.435 -22.846 -30.175 1.00 54.31 71 CYS A C 1
ATOM 546 O O . CYS A 1 71 ? 22.860 -23.807 -29.665 1.00 54.31 71 CYS A O 1
ATOM 548 N N . SER A 1 72 ? 23.452 -22.636 -31.486 1.00 51.56 72 SER A N 1
ATOM 549 C CA . SER A 1 72 ? 23.214 -23.673 -32.476 1.00 51.56 72 SER A CA 1
ATOM 550 C C . SER A 1 72 ? 24.283 -24.746 -32.280 1.00 51.56 72 SER A C 1
ATOM 552 O O . SER A 1 72 ? 25.434 -24.566 -32.661 1.00 51.56 72 SER A O 1
ATOM 554 N N . HIS A 1 73 ? 23.917 -25.844 -31.620 1.00 57.59 73 HIS A N 1
ATOM 555 C CA . HIS A 1 73 ? 24.624 -27.104 -31.802 1.00 57.59 73 HIS A CA 1
ATOM 556 C C . HIS A 1 73 ? 24.226 -27.624 -33.184 1.00 57.59 73 HIS A C 1
ATOM 558 O O . HIS A 1 73 ? 23.161 -28.221 -33.350 1.00 57.59 73 HIS A O 1
ATOM 564 N N . GLU A 1 74 ? 25.059 -27.328 -34.178 1.00 57.72 74 GLU A N 1
ATOM 565 C CA . GLU A 1 74 ? 25.142 -28.134 -35.390 1.00 57.72 74 GLU A CA 1
ATOM 566 C C . GLU A 1 74 ? 25.489 -29.567 -34.962 1.00 57.72 74 GLU A C 1
ATOM 568 O O . GLU A 1 74 ? 26.495 -29.812 -34.298 1.00 57.72 74 GLU A O 1
ATOM 573 N N . ASN A 1 75 ? 24.590 -30.501 -35.275 1.00 57.19 75 ASN A N 1
ATOM 574 C CA . ASN A 1 75 ? 24.963 -31.900 -35.413 1.00 57.19 75 ASN A CA 1
ATOM 575 C C . ASN A 1 75 ? 25.842 -31.979 -36.661 1.00 57.19 75 ASN A C 1
ATOM 577 O O . ASN A 1 75 ? 25.332 -31.774 -37.760 1.00 57.19 75 ASN A O 1
ATOM 581 N N . GLU A 1 76 ? 27.123 -32.284 -36.490 1.00 56.56 76 GLU A N 1
ATOM 582 C CA . GLU A 1 76 ? 27.941 -32.827 -37.568 1.00 56.56 76 GLU A CA 1
ATOM 583 C C . GLU A 1 76 ? 28.148 -34.314 -37.260 1.00 56.56 76 GLU A C 1
ATOM 585 O O . GLU A 1 76 ? 28.889 -34.687 -36.350 1.00 56.56 76 GLU A O 1
ATOM 590 N N . GLU A 1 77 ? 27.378 -35.153 -37.957 1.00 53.06 77 GLU A N 1
ATOM 591 C CA . GLU A 1 77 ? 27.692 -36.567 -38.153 1.00 53.06 77 GLU A CA 1
ATOM 592 C C . GLU A 1 77 ? 28.949 -36.661 -39.021 1.00 53.06 77 GLU A C 1
ATOM 594 O O . GLU A 1 77 ? 28.871 -36.286 -40.190 1.00 53.06 77 GLU A O 1
ATOM 599 N N . ILE A 1 78 ? 30.048 -37.202 -38.477 1.00 53.03 78 ILE A N 1
ATOM 600 C CA . ILE A 1 78 ? 30.966 -38.136 -39.163 1.00 53.03 78 ILE A CA 1
ATOM 601 C C . ILE A 1 78 ? 31.486 -39.143 -38.132 1.00 53.03 78 ILE A C 1
ATOM 603 O O . ILE A 1 78 ? 32.026 -38.701 -37.093 1.00 53.03 78 ILE A O 1
#

Secondary structure (DSSP, 8-state):
-PPBPTTT--B--SS-EEE-TTT--EEETTTTT--HHHHHHT--HHHHHT---HHHHHHS-----TTS----------

InterPro domains:
  IPR011011 Zinc finger, FYVE/PHD-type [SSF57903] (4-59)
  IPR013083 Zinc finger, RING/FYVE/PHD-type [G3DSA:3.30.40.10] (2-62)

Foldseek 3Di:
DFQAAPQPRHTDPDPDWAQALPPRHIHDCVQQVHDPCCSPPPQDPVNSNNRHGPVVVVVPPPPDPPPDPDPPPDDDDD

Organism: NCBI:txid213953

Radius of gyration: 20.24 Å; chains: 1; bounding box: 46×46×49 Å